Protein AF-E3DAJ3-F1 (afdb_monomer)

pLDDT: mean 73.19, std 18.02, range [30.84, 91.88]

Radius of gyration: 16.29 Å; Cα contacts (8 Å, |Δi|>4): 102; chains: 1; bounding box: 42×28×45 Å

Solvent-accessible surface area (backbone atoms only — not comparable to full-atom values): 7167 Å² total; per-residue (Å²): 141,79,88,76,78,82,74,83,73,77,72,42,69,64,59,56,53,51,51,58,49,47,60,75,74,33,105,56,81,80,48,79,62,54,54,48,51,53,38,40,74,67,55,48,67,86,50,51,54,69,56,55,47,54,50,41,46,57,73,58,29,46,78,49,80,54,70,93,82,61,59,49,39,37,31,42,31,91,100,50,82,70,46,75,44,58,62,64,80,79,39,58,54,69,59,39,49,56,54,35,52,53,59,54,49,54,60,46,56,55,54,58,60,76,70,68,131

Nearest PDB structures (foldseek):
  5c6r-assembly1_A  TM=4.856E-01  e=8.185E+00  Mus musculus
  7qnt-assembly1_AAA  TM=3.099E-01  e=4.221E+00  Staphylococcus epidermidis

Foldseek 3Di:
DDDPDPDPPVLDPCPVVVQVVCVVVDVDDRDPVNVLLVCLLVLPQADAPVSLVVLLVSLAWDWDDDDPDDQWIWTDHPPDDIQIWGNDPPTGSVSSVVSNVSVVVVVVVVVVVVVPD

Secondary structure (DSSP, 8-state):
----------SSHHHHHHHHHHHHH---PPPHHHHHHHHHHTT-S---HHHHHHHHHHTT-EEEPPSTT-SEEEEE-TTS--EEEE-SSSPPHHHHHHHHHHHHHHHHHHHHHTT--

Sequence (117 aa):
MQQTEYIDTICNTTYNFINTKNTLLTGGEMSQWDKLLKRILSLSKDMRFEELKKVLEAYGYEMCNPRSGSSHYTFRKNHANPITIPKHEPIKKIYVEMVKSVVEAEDEEIKEENQIW

Mean predicted aligned error: 11.12 Å

Structure (mmCIF, N/CA/C/O backbone):
data_AF-E3DAJ3-F1
#
_entry.id   AF-E3DAJ3-F1
#
loop_
_atom_site.group_PDB
_atom_site.id
_atom_site.type_symbol
_atom_site.label_atom_id
_atom_site.label_alt_id
_atom_site.label_comp_id
_atom_site.label_asym_id
_atom_site.label_entity_id
_atom_site.label_seq_id
_atom_site.pdbx_PDB_ins_code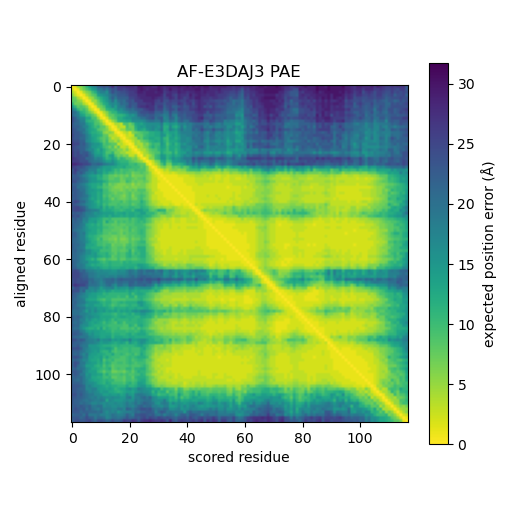
_atom_site.Cartn_x
_atom_site.Cartn_y
_atom_site.Cartn_z
_atom_site.occupancy
_atom_site.B_iso_or_equiv
_atom_site.auth_seq_id
_atom_site.auth_comp_id
_atom_site.auth_asym_id
_atom_site.auth_atom_id
_atom_site.pdbx_PDB_model_num
ATOM 1 N N . MET A 1 1 ? -25.700 14.408 -28.105 1.00 45.09 1 MET A N 1
ATOM 2 C CA . MET A 1 1 ? -25.218 13.013 -28.084 1.00 45.09 1 MET A CA 1
ATOM 3 C C . MET A 1 1 ? -23.749 13.012 -28.456 1.00 45.09 1 MET A C 1
ATOM 5 O O . MET A 1 1 ? -23.429 13.047 -29.634 1.00 45.09 1 MET A O 1
ATOM 9 N N . GLN A 1 2 ? -22.878 13.042 -27.453 1.00 30.84 2 GLN A N 1
ATOM 10 C CA . GLN A 1 2 ? -21.529 12.502 -27.565 1.00 30.84 2 GLN A CA 1
ATOM 11 C C . GLN A 1 2 ? -21.318 11.659 -26.312 1.00 30.84 2 GLN A C 1
ATOM 13 O O . GLN A 1 2 ? -21.610 12.087 -25.199 1.00 30.84 2 GLN A O 1
ATOM 18 N N . GLN A 1 3 ? -20.986 10.408 -26.573 1.00 37.50 3 GLN A N 1
ATOM 19 C CA . GLN A 1 3 ? -20.869 9.291 -25.661 1.00 37.50 3 GLN A CA 1
ATOM 20 C C . GLN A 1 3 ? -19.475 9.397 -25.037 1.00 37.50 3 GLN A C 1
ATOM 22 O O . GLN A 1 3 ? -18.497 9.031 -25.675 1.00 37.50 3 GLN A O 1
ATOM 27 N N . THR A 1 4 ? -19.352 9.994 -23.852 1.00 37.34 4 THR A N 1
ATOM 28 C CA . THR A 1 4 ? -18.121 9.868 -23.061 1.00 37.34 4 THR A CA 1
ATOM 29 C C . THR A 1 4 ? -18.273 8.628 -22.207 1.00 37.34 4 THR A C 1
ATOM 31 O O . THR A 1 4 ? -19.084 8.590 -21.284 1.00 37.34 4 THR A O 1
ATOM 34 N N . GLU A 1 5 ? -17.563 7.591 -22.627 1.00 41.16 5 GLU A N 1
ATOM 35 C CA . GLU A 1 5 ? -17.524 6.270 -22.027 1.00 41.16 5 GLU A CA 1
ATOM 36 C C . GLU A 1 5 ? -17.244 6.380 -20.524 1.00 41.16 5 GLU A C 1
ATOM 38 O O . GLU A 1 5 ? -16.214 6.897 -20.091 1.00 41.16 5 GLU A O 1
ATOM 43 N N . TYR A 1 6 ? -18.231 5.940 -19.745 1.00 41.81 6 TYR A N 1
ATOM 44 C CA . TYR A 1 6 ? -18.156 5.727 -18.309 1.00 41.81 6 TYR A CA 1
ATOM 45 C C . TYR A 1 6 ? -17.088 4.659 -18.074 1.00 41.81 6 TYR A C 1
ATOM 47 O O . TYR A 1 6 ? -17.345 3.468 -18.231 1.00 41.81 6 TYR A O 1
ATOM 55 N N . ILE A 1 7 ? -15.860 5.096 -17.811 1.00 40.22 7 ILE A N 1
ATOM 56 C CA . ILE A 1 7 ? -14.793 4.200 -17.384 1.00 40.22 7 ILE A CA 1
ATOM 57 C C . ILE A 1 7 ? -15.206 3.600 -16.038 1.00 40.22 7 ILE A C 1
ATOM 59 O O . ILE A 1 7 ? -15.519 4.322 -15.095 1.00 40.22 7 ILE A O 1
ATOM 63 N N . ASP A 1 8 ? -15.264 2.271 -15.999 1.00 42.69 8 ASP A N 1
ATOM 64 C CA . ASP A 1 8 ? -15.661 1.435 -14.870 1.00 42.69 8 ASP A CA 1
ATOM 65 C C . ASP A 1 8 ? -14.785 1.663 -13.624 1.00 42.69 8 ASP A C 1
ATOM 67 O O . ASP A 1 8 ? -13.967 0.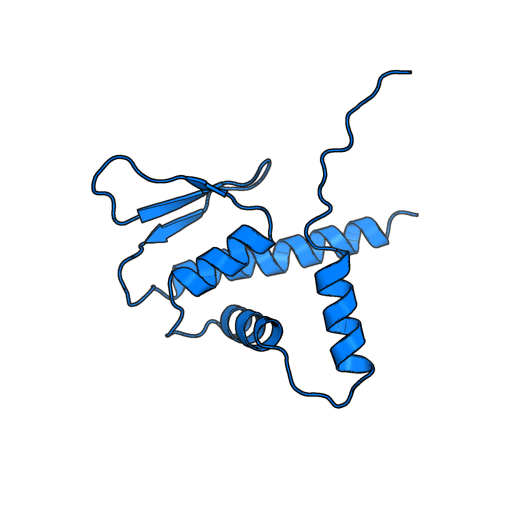823 -13.246 1.00 42.69 8 ASP A O 1
ATOM 71 N N . THR A 1 9 ? -15.009 2.751 -12.889 1.00 43.62 9 THR A N 1
ATOM 72 C CA . THR A 1 9 ? -14.505 2.917 -11.515 1.00 43.62 9 THR A CA 1
ATOM 73 C C . THR A 1 9 ? -15.403 2.169 -10.516 1.00 43.62 9 THR A C 1
ATOM 75 O O . THR A 1 9 ? -15.647 2.617 -9.400 1.00 43.62 9 THR A O 1
ATOM 78 N N . ILE A 1 10 ? -15.925 1.001 -10.913 1.00 46.03 10 ILE A N 1
ATOM 79 C CA . ILE A 1 10 ? -16.774 0.127 -10.080 1.00 46.03 10 ILE A CA 1
ATOM 80 C C . ILE A 1 10 ? -15.951 -0.545 -8.961 1.00 46.03 10 ILE A C 1
ATOM 82 O O . ILE A 1 10 ? -16.496 -1.111 -8.011 1.00 46.03 10 ILE A O 1
ATOM 86 N N . CYS A 1 11 ? -14.627 -0.424 -8.992 1.00 46.97 11 CYS A N 1
ATOM 87 C CA . CYS A 1 11 ? -13.763 -0.902 -7.925 1.00 46.97 11 CYS A CA 1
ATOM 88 C C . CYS A 1 11 ? -13.769 0.076 -6.726 1.00 46.97 11 CYS A C 1
ATOM 90 O O . CYS A 1 11 ? -12.873 0.901 -6.592 1.00 46.97 11 CYS A O 1
ATOM 92 N N . ASN A 1 12 ? -14.756 -0.106 -5.832 1.00 45.88 12 ASN A N 1
ATOM 93 C CA . ASN A 1 12 ? -14.689 0.087 -4.366 1.00 45.88 12 ASN A CA 1
ATOM 94 C C . ASN A 1 12 ? -15.333 1.284 -3.627 1.00 45.88 12 ASN A C 1
ATOM 96 O O . ASN A 1 12 ? -15.118 1.390 -2.418 1.00 45.88 12 ASN A O 1
ATOM 100 N N . THR A 1 13 ? -16.269 2.055 -4.187 1.00 45.97 13 THR A N 1
ATOM 101 C CA . THR A 1 13 ? -17.197 2.823 -3.310 1.00 45.97 13 THR A CA 1
ATOM 102 C C . THR A 1 13 ? -18.154 1.897 -2.553 1.00 45.97 13 THR A C 1
ATOM 104 O O . THR A 1 13 ? -18.417 2.093 -1.366 1.00 45.97 13 THR A O 1
ATOM 107 N N . THR A 1 14 ? -18.609 0.808 -3.179 1.00 45.94 14 THR A N 1
ATOM 108 C CA . THR A 1 14 ? -19.490 -0.168 -2.519 1.00 45.94 14 THR A CA 1
ATOM 109 C C . THR A 1 14 ? -18.755 -0.985 -1.454 1.00 45.94 14 THR A C 1
ATOM 111 O O . THR A 1 14 ? -19.324 -1.228 -0.400 1.00 45.94 14 THR A O 1
ATOM 114 N N . TYR A 1 15 ? -17.492 -1.375 -1.658 1.00 49.38 15 TYR A N 1
ATOM 115 C CA . TYR A 1 15 ? -16.755 -2.231 -0.711 1.00 49.38 15 TYR A CA 1
ATOM 116 C C . TYR A 1 15 ? -16.351 -1.500 0.575 1.00 49.38 15 TYR A C 1
ATOM 118 O O . TYR A 1 15 ? -16.509 -2.051 1.666 1.00 49.38 15 TYR A O 1
ATOM 126 N N . ASN A 1 16 ? -15.913 -0.240 0.471 1.00 50.62 16 ASN A N 1
ATOM 127 C CA . ASN A 1 16 ? -15.618 0.585 1.643 1.00 50.62 16 ASN A CA 1
ATOM 128 C C . ASN A 1 16 ? -16.901 0.935 2.419 1.00 50.62 16 ASN A C 1
ATOM 130 O O . ASN A 1 16 ? -16.916 0.794 3.642 1.00 50.62 16 ASN A O 1
ATOM 134 N N . PHE A 1 17 ? -18.002 1.268 1.727 1.00 52.19 17 PHE A N 1
ATOM 135 C CA . PHE A 1 17 ? -19.314 1.539 2.339 1.00 52.19 17 PHE A CA 1
ATOM 136 C C . PHE A 1 17 ? -19.956 0.299 2.990 1.00 52.19 17 PHE A C 1
ATOM 138 O O . PHE A 1 17 ? -20.519 0.380 4.084 1.00 52.19 17 PHE A O 1
ATOM 145 N N . ILE A 1 18 ? -19.855 -0.873 2.349 1.00 52.25 18 ILE A N 1
ATOM 146 C CA . ILE A 1 18 ? -20.350 -2.149 2.888 1.00 52.25 18 ILE A CA 1
ATOM 147 C C . ILE A 1 18 ? -19.567 -2.533 4.153 1.00 52.25 18 ILE A C 1
ATOM 149 O O . ILE A 1 18 ? -20.182 -2.930 5.142 1.00 52.25 18 ILE A O 1
ATOM 153 N N . ASN A 1 19 ? -18.240 -2.359 4.181 1.00 53.03 19 ASN A N 1
ATOM 154 C CA . ASN A 1 19 ? -17.431 -2.688 5.362 1.00 53.03 19 ASN A CA 1
ATOM 155 C C . ASN A 1 19 ? -17.686 -1.751 6.554 1.00 53.03 19 ASN A C 1
ATOM 157 O O . ASN A 1 19 ? -17.789 -2.234 7.686 1.00 53.03 19 ASN A O 1
ATOM 161 N N . THR A 1 20 ? -17.875 -0.443 6.326 1.00 51.78 20 THR A N 1
ATOM 162 C CA . THR A 1 20 ? -18.253 0.496 7.405 1.00 51.78 20 THR A CA 1
ATOM 163 C C . THR A 1 20 ? -19.638 0.187 7.969 1.00 51.78 20 THR A C 1
ATOM 165 O O . THR A 1 20 ? -19.838 0.234 9.182 1.00 51.78 20 THR A O 1
ATOM 168 N N . LYS A 1 21 ? -20.610 -0.181 7.122 1.00 52.84 21 LYS A N 1
ATOM 169 C CA . LYS A 1 21 ? -21.932 -0.601 7.611 1.00 52.84 21 LYS A CA 1
ATOM 170 C C . LYS A 1 21 ? -21.893 -1.951 8.330 1.00 52.84 21 LYS A C 1
ATOM 172 O O . LYS A 1 21 ? -22.567 -2.091 9.346 1.00 52.84 21 LYS A O 1
ATOM 177 N N . ASN A 1 22 ? -21.074 -2.908 7.890 1.00 54.22 22 ASN A N 1
ATOM 178 C CA . ASN A 1 22 ? -20.927 -4.206 8.561 1.00 54.22 22 ASN A CA 1
ATOM 179 C C . ASN A 1 22 ? -20.362 -4.082 9.986 1.00 54.22 22 ASN A C 1
ATOM 181 O O . ASN A 1 22 ? -20.859 -4.754 10.890 1.00 54.22 22 ASN A O 1
ATOM 185 N N . THR A 1 23 ? -19.382 -3.199 10.212 1.00 54.94 23 THR A N 1
ATOM 186 C CA . THR A 1 23 ? -18.795 -2.959 11.548 1.00 54.94 23 THR A CA 1
ATOM 187 C C . THR A 1 23 ? -19.746 -2.250 12.514 1.00 54.94 23 THR A C 1
ATOM 189 O O . THR A 1 23 ? -19.664 -2.476 13.718 1.00 54.94 23 THR A O 1
ATOM 192 N N . LEU A 1 24 ? -20.661 -1.412 12.014 1.00 59.91 24 LEU A N 1
ATOM 193 C CA . LEU A 1 24 ? -21.667 -0.729 12.838 1.00 59.91 24 LEU A CA 1
ATOM 194 C C . LEU A 1 24 ? -22.914 -1.591 13.110 1.00 59.91 24 LEU A C 1
ATOM 196 O O . LEU A 1 24 ? -23.555 -1.424 14.145 1.00 59.91 24 LEU A O 1
ATOM 200 N N . LEU A 1 25 ? -23.274 -2.492 12.188 1.00 57.53 25 LEU A N 1
ATOM 201 C CA . LEU A 1 25 ? -24.494 -3.312 12.265 1.00 57.53 25 LEU A CA 1
ATOM 202 C C . LEU A 1 25 ? -24.283 -4.670 12.936 1.00 57.53 25 LEU A C 1
ATOM 204 O O . LEU A 1 25 ? -25.232 -5.251 13.460 1.00 57.53 25 LEU A O 1
ATOM 208 N N . THR A 1 26 ? -23.057 -5.186 12.937 1.00 47.88 26 THR A N 1
ATOM 209 C CA . THR A 1 26 ? -22.723 -6.440 13.605 1.00 47.88 26 THR A CA 1
ATOM 210 C C . THR A 1 26 ? -21.674 -6.141 14.662 1.00 47.88 26 THR A C 1
ATOM 212 O O . THR A 1 26 ? -20.625 -5.587 14.353 1.00 47.88 26 THR A O 1
ATOM 215 N N . GLY A 1 27 ? -21.916 -6.522 15.918 1.00 60.00 27 GLY A N 1
ATOM 216 C CA . GLY A 1 27 ? -20.855 -6.636 16.930 1.00 60.00 27 GLY A CA 1
ATOM 217 C C . GLY A 1 27 ? -19.893 -7.785 16.588 1.00 60.00 27 GLY A C 1
ATOM 218 O O . GLY A 1 27 ? -19.652 -8.654 17.419 1.00 60.00 27 GLY A O 1
ATOM 219 N N . GLY A 1 28 ? -19.455 -7.845 15.328 1.00 57.38 28 GLY A N 1
ATOM 220 C CA . GLY A 1 28 ? -18.870 -8.978 14.634 1.00 57.38 28 GLY A CA 1
ATOM 221 C C . GLY A 1 28 ? -17.420 -8.723 14.244 1.00 57.38 28 GLY A C 1
ATOM 222 O O . GLY A 1 28 ? -16.960 -7.591 14.106 1.00 57.38 28 GLY A O 1
ATOM 223 N N . GLU A 1 29 ? -16.683 -9.819 14.136 1.00 64.69 29 GLU A N 1
ATOM 224 C CA . GLU A 1 29 ? -15.233 -9.855 14.002 1.00 64.69 29 GLU A CA 1
ATOM 225 C C . GLU A 1 29 ? -14.710 -9.027 12.818 1.00 64.69 29 GLU A C 1
ATOM 227 O O . GLU A 1 29 ? -15.193 -9.141 11.694 1.00 64.69 29 GLU A O 1
ATOM 232 N N . MET A 1 30 ? -13.653 -8.239 13.061 1.00 69.31 30 MET A N 1
ATOM 233 C CA . MET A 1 30 ? -12.966 -7.487 12.006 1.00 69.31 30 MET A CA 1
ATOM 234 C C . MET A 1 30 ? -12.532 -8.421 10.871 1.00 69.31 30 MET A C 1
ATOM 236 O O . MET A 1 30 ? -11.814 -9.411 11.108 1.00 69.31 30 MET A O 1
ATOM 240 N N . SER A 1 31 ? -12.890 -8.056 9.639 1.00 78.56 31 SER A N 1
ATOM 241 C CA . SER A 1 31 ? -12.479 -8.801 8.456 1.00 78.56 31 SER A CA 1
ATOM 242 C C . SER A 1 31 ? -10.954 -8.764 8.294 1.00 78.56 31 SER A C 1
ATOM 244 O O . SER A 1 31 ? -10.242 -7.933 8.869 1.00 78.56 31 SER A O 1
ATOM 246 N N . GLN A 1 32 ? -10.413 -9.687 7.496 1.00 79.69 32 GLN A N 1
ATOM 247 C CA . GLN A 1 32 ? -8.986 -9.667 7.153 1.00 79.69 32 GLN A CA 1
ATOM 248 C C . GLN A 1 32 ? -8.587 -8.364 6.441 1.00 79.69 32 GLN A C 1
ATOM 250 O O . GLN A 1 32 ? -7.448 -7.921 6.574 1.00 79.69 32 GLN A O 1
ATOM 255 N N . TRP A 1 33 ? -9.526 -7.739 5.724 1.00 83.75 33 TR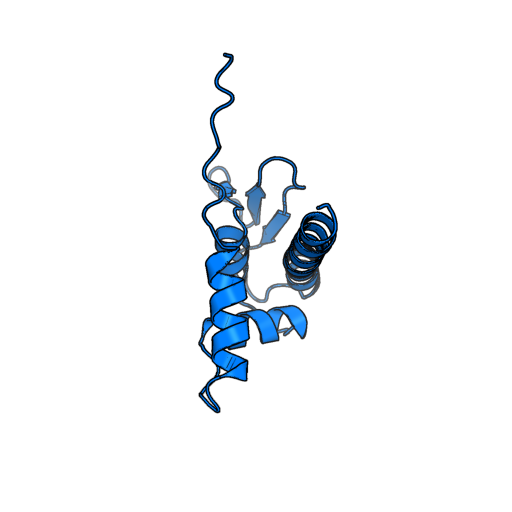P A N 1
ATOM 256 C CA . TRP A 1 33 ? -9.324 -6.454 5.066 1.00 83.75 33 TRP A CA 1
ATOM 257 C C . TRP A 1 33 ? -9.252 -5.300 6.066 1.00 83.7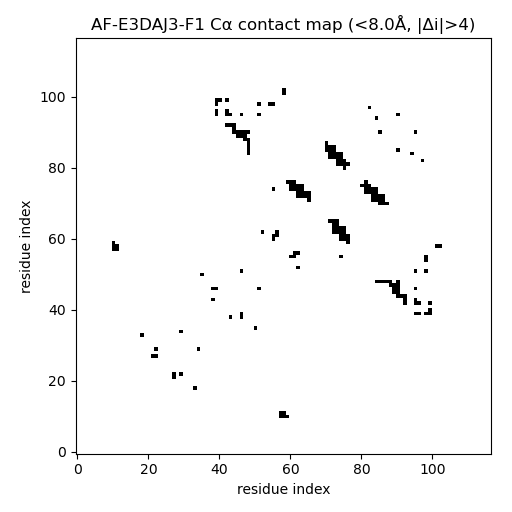5 33 TRP A C 1
ATOM 259 O O . TRP A 1 33 ? -8.307 -4.518 6.027 1.00 83.75 33 TRP A O 1
ATOM 269 N N . ASP A 1 34 ? -10.166 -5.254 7.035 1.00 79.06 34 ASP A N 1
ATOM 270 C CA . ASP A 1 34 ? -10.166 -4.212 8.072 1.00 79.06 34 ASP A CA 1
ATOM 271 C C . ASP A 1 34 ? -8.898 -4.286 8.928 1.00 79.06 34 ASP A C 1
ATOM 273 O O . ASP A 1 34 ? -8.286 -3.271 9.262 1.00 79.06 34 ASP A O 1
ATOM 277 N N . LYS A 1 35 ? -8.447 -5.509 9.239 1.00 83.75 35 LYS A N 1
ATOM 278 C CA . LYS A 1 35 ? -7.167 -5.754 9.922 1.00 83.75 35 LYS A CA 1
ATOM 279 C C . LYS A 1 35 ? -5.980 -5.228 9.112 1.00 83.75 35 LYS A C 1
ATOM 281 O O . LYS A 1 35 ? -5.050 -4.674 9.698 1.00 83.75 35 LYS A O 1
ATOM 286 N N . LEU A 1 36 ? -6.009 -5.392 7.790 1.00 88.44 36 LEU A N 1
ATOM 287 C CA . LEU A 1 36 ? -4.971 -4.904 6.885 1.00 88.44 36 LEU A CA 1
ATOM 288 C C . LEU A 1 36 ? -4.960 -3.369 6.816 1.00 88.44 36 LEU A C 1
ATOM 290 O O . LEU A 1 36 ? -3.915 -2.762 7.053 1.00 88.44 36 LEU A O 1
ATOM 294 N N . LEU A 1 37 ? -6.115 -2.738 6.590 1.00 85.44 37 LEU A N 1
ATOM 295 C CA . LEU A 1 37 ? -6.235 -1.277 6.570 1.00 85.44 37 LEU A CA 1
ATOM 296 C C . LEU A 1 37 ? -5.807 -0.665 7.906 1.00 85.44 37 LEU A C 1
ATOM 298 O O . LEU A 1 37 ? -5.000 0.260 7.935 1.00 85.44 37 LEU A O 1
ATOM 302 N N . LYS A 1 38 ? -6.236 -1.244 9.033 1.00 84.94 38 LYS A N 1
ATOM 303 C CA . LYS A 1 38 ? -5.824 -0.793 10.369 1.00 84.94 38 LYS A CA 1
ATOM 304 C C . LYS A 1 38 ? -4.309 -0.860 10.570 1.00 84.94 38 LYS A C 1
ATOM 306 O O . LYS A 1 38 ? -3.746 0.005 11.242 1.00 84.94 38 LYS A O 1
ATOM 311 N N . ARG A 1 39 ? -3.618 -1.845 9.987 1.00 87.88 39 ARG A N 1
ATOM 312 C CA . ARG A 1 39 ? -2.147 -1.946 10.046 1.00 87.88 39 ARG A CA 1
ATOM 313 C C . ARG A 1 39 ? -1.453 -0.877 9.206 1.00 87.88 39 ARG A C 1
ATOM 315 O O . ARG A 1 39 ? -0.443 -0.340 9.653 1.00 87.88 39 ARG A O 1
ATOM 322 N N . ILE A 1 40 ? -2.011 -0.526 8.050 1.00 88.44 40 ILE A N 1
ATOM 323 C CA . ILE A 1 40 ? -1.500 0.562 7.201 1.00 88.44 40 ILE A CA 1
ATOM 324 C C . ILE A 1 40 ? -1.731 1.916 7.875 1.00 88.44 40 ILE A C 1
ATOM 326 O O . ILE A 1 40 ? -0.790 2.689 8.030 1.00 88.44 40 ILE A O 1
ATOM 330 N N . LEU A 1 41 ? -2.941 2.168 8.383 1.00 84.19 41 LEU A N 1
ATOM 331 C CA . LEU A 1 41 ? -3.286 3.408 9.088 1.00 84.19 41 LEU A CA 1
ATOM 332 C C . LEU A 1 41 ? -2.459 3.610 10.368 1.00 84.19 41 LEU A C 1
ATOM 334 O O . LEU A 1 41 ? -2.074 4.741 10.681 1.00 84.19 41 LEU A O 1
ATOM 338 N N . SER A 1 42 ? -2.144 2.518 11.077 1.00 86.50 42 SER A N 1
ATOM 339 C CA . SER A 1 42 ? -1.267 2.523 12.259 1.00 86.50 42 SER A CA 1
ATOM 340 C C . SER A 1 42 ? 0.232 2.492 11.933 1.00 86.50 42 SER A C 1
ATOM 342 O O . SER A 1 42 ? 1.050 2.492 12.853 1.00 86.50 42 SER A O 1
ATOM 344 N N . LEU A 1 43 ? 0.608 2.505 10.648 1.00 86.06 43 LEU A N 1
ATOM 345 C CA . LEU A 1 43 ? 1.994 2.499 10.170 1.00 86.06 43 LEU A CA 1
ATOM 346 C C . LEU A 1 43 ? 2.831 1.351 10.756 1.00 86.06 43 LEU A C 1
ATOM 348 O O . LEU A 1 43 ? 3.950 1.554 11.242 1.00 86.06 43 LEU A O 1
ATOM 352 N N . SER A 1 44 ? 2.269 0.140 10.725 1.00 84.88 44 SER A N 1
ATOM 353 C CA . SER A 1 44 ? 2.937 -1.071 11.203 1.00 84.88 44 SER A CA 1
ATOM 354 C C . SER A 1 44 ? 4.304 -1.260 10.529 1.00 84.88 44 SER A C 1
ATOM 356 O O . SER A 1 44 ? 4.453 -1.061 9.323 1.00 84.88 44 SER A O 1
ATOM 358 N N . LYS A 1 45 ? 5.317 -1.642 11.318 1.00 79.44 45 LYS A N 1
ATOM 359 C CA . LYS A 1 45 ? 6.697 -1.845 10.839 1.00 79.44 45 LYS A CA 1
ATOM 360 C C . LYS A 1 45 ? 6.879 -3.157 10.070 1.00 79.44 45 LYS A C 1
ATOM 362 O O . LYS A 1 45 ? 7.814 -3.259 9.285 1.00 79.44 45 LYS A O 1
ATOM 367 N N . ASP A 1 46 ? 5.967 -4.108 10.254 1.00 84.88 46 ASP A N 1
ATOM 368 C CA . ASP A 1 46 ? 6.050 -5.465 9.705 1.00 84.88 46 ASP A CA 1
ATOM 369 C C . ASP A 1 46 ? 5.077 -5.644 8.533 1.00 84.88 46 ASP A C 1
ATOM 371 O O . ASP A 1 46 ? 4.308 -6.603 8.471 1.00 84.88 46 ASP A O 1
ATOM 375 N N . MET A 1 47 ? 5.042 -4.664 7.629 1.00 89.88 47 MET A N 1
ATOM 376 C CA . MET A 1 47 ? 4.221 -4.732 6.420 1.00 89.88 47 MET A CA 1
ATOM 377 C C . MET A 1 47 ? 4.956 -5.485 5.317 1.00 89.88 47 MET A C 1
ATOM 379 O O . MET A 1 47 ? 6.113 -5.184 5.012 1.00 89.88 47 MET A O 1
ATOM 383 N N . ARG A 1 48 ? 4.263 -6.438 4.691 1.00 91.62 48 ARG A N 1
ATOM 384 C CA . ARG A 1 48 ? 4.804 -7.202 3.561 1.00 91.62 48 ARG A CA 1
ATOM 385 C C . ARG A 1 48 ? 4.525 -6.508 2.235 1.00 91.62 48 ARG A C 1
ATOM 387 O O . ARG A 1 48 ? 3.550 -5.765 2.101 1.00 91.62 48 ARG A O 1
ATOM 394 N N . PHE A 1 49 ? 5.355 -6.782 1.231 1.00 90.31 49 PHE A N 1
ATOM 395 C CA . PHE A 1 49 ? 5.161 -6.231 -0.112 1.00 90.31 49 PHE A CA 1
ATOM 396 C C . PHE A 1 49 ? 3.786 -6.611 -0.679 1.00 90.31 49 PHE A C 1
ATOM 398 O O . PHE A 1 49 ? 3.078 -5.759 -1.209 1.00 90.31 49 PHE A O 1
ATOM 405 N N . GLU A 1 50 ? 3.376 -7.870 -0.514 1.00 90.38 50 GLU A N 1
ATOM 406 C CA . GLU A 1 50 ? 2.095 -8.384 -1.004 1.00 90.38 50 GLU A CA 1
ATOM 407 C C . GLU A 1 50 ? 0.895 -7.682 -0.356 1.00 90.38 50 GLU A C 1
ATOM 409 O O . GLU A 1 50 ? -0.134 -7.497 -1.002 1.00 90.38 50 GLU A O 1
ATOM 414 N N . GLU A 1 51 ? 1.026 -7.260 0.903 1.00 90.94 51 GLU A N 1
ATOM 415 C CA . GLU A 1 51 ? -0.019 -6.538 1.629 1.00 90.94 51 GLU A CA 1
ATOM 416 C C . GLU A 1 51 ? -0.208 -5.122 1.077 1.00 90.94 51 GLU A C 1
ATOM 418 O O . GLU A 1 51 ? -1.335 -4.713 0.801 1.00 90.94 51 GLU A O 1
ATOM 423 N N . LEU A 1 52 ? 0.895 -4.401 0.851 1.00 91.31 52 LEU A N 1
ATOM 424 C CA . LEU A 1 52 ? 0.868 -3.071 0.235 1.00 91.31 52 LEU A CA 1
ATOM 425 C C . LEU A 1 52 ? 0.380 -3.132 -1.212 1.00 91.31 52 LEU A C 1
ATOM 427 O O . LEU A 1 52 ? -0.447 -2.320 -1.618 1.00 91.31 52 LEU A O 1
ATOM 431 N N . LYS A 1 53 ? 0.846 -4.133 -1.965 1.00 91.00 53 LYS A N 1
ATOM 432 C CA . LYS A 1 53 ? 0.388 -4.418 -3.325 1.00 91.00 53 LYS A CA 1
ATOM 433 C C . LYS A 1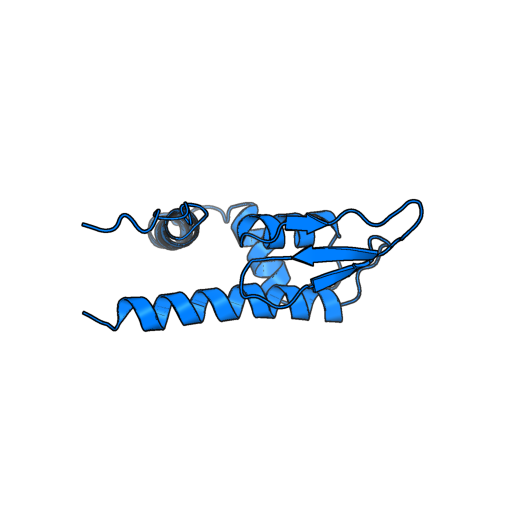 53 ? -1.128 -4.605 -3.361 1.00 91.00 53 LYS A C 1
ATOM 435 O O . LYS A 1 53 ? -1.788 -3.955 -4.159 1.00 91.00 53 LYS A O 1
ATOM 440 N N . LYS A 1 54 ? -1.673 -5.453 -2.481 1.00 90.31 54 LYS A N 1
ATOM 441 C CA . LYS A 1 54 ? -3.112 -5.743 -2.432 1.00 90.31 54 LYS A CA 1
ATOM 442 C C . LYS A 1 54 ? -3.939 -4.482 -2.186 1.00 90.31 54 LYS A C 1
ATOM 444 O O . LYS A 1 54 ? -5.003 -4.333 -2.776 1.00 90.31 54 LYS A O 1
ATOM 449 N N . VAL A 1 55 ? -3.462 -3.585 -1.320 1.00 89.50 55 VAL A N 1
ATOM 450 C CA . VAL A 1 55 ? -4.129 -2.299 -1.087 1.00 89.50 55 VAL A CA 1
ATOM 451 C C . VAL A 1 55 ? -4.042 -1.416 -2.319 1.00 89.50 55 VAL A C 1
ATOM 453 O O . VAL A 1 55 ? -5.076 -1.007 -2.821 1.00 89.50 55 VAL A O 1
ATOM 456 N N . LEU A 1 56 ? -2.858 -1.198 -2.880 1.00 89.38 56 LEU A N 1
ATOM 457 C CA . LEU A 1 56 ? -2.714 -0.380 -4.085 1.00 89.38 56 LEU A CA 1
ATOM 458 C C . LEU A 1 56 ? -3.581 -0.883 -5.254 1.00 89.38 56 LEU A C 1
ATOM 460 O O . LEU A 1 56 ? -4.283 -0.085 -5.868 1.00 89.38 56 LEU A O 1
ATOM 464 N N . GLU A 1 57 ? -3.608 -2.194 -5.508 1.00 88.25 57 GLU A N 1
ATOM 465 C CA . GLU A 1 57 ? -4.472 -2.805 -6.531 1.00 88.25 57 GLU A CA 1
ATOM 466 C C . GLU A 1 57 ? -5.964 -2.586 -6.236 1.00 88.25 57 GLU A C 1
ATOM 468 O O . GLU A 1 57 ? -6.731 -2.279 -7.146 1.00 88.25 57 GLU A O 1
ATOM 473 N N . ALA A 1 58 ? -6.380 -2.666 -4.967 1.00 84.19 58 ALA A N 1
ATOM 474 C CA . ALA A 1 58 ? -7.763 -2.393 -4.570 1.00 84.19 58 ALA A CA 1
ATOM 475 C C . ALA A 1 58 ? -8.175 -0.920 -4.744 1.00 84.19 58 ALA A C 1
ATOM 477 O O . ALA A 1 58 ? -9.362 -0.654 -4.913 1.00 84.19 58 ALA A O 1
ATOM 478 N N . TYR A 1 59 ? -7.216 0.011 -4.712 1.00 83.38 59 TYR A N 1
ATOM 479 C CA . TYR A 1 59 ? -7.414 1.443 -4.975 1.00 83.38 59 TYR A CA 1
ATOM 480 C C . TYR A 1 59 ? -7.190 1.821 -6.455 1.00 83.38 59 TYR A C 1
ATOM 482 O O . TYR A 1 59 ? -7.179 3.003 -6.803 1.00 83.38 59 TYR A O 1
ATOM 490 N N . GLY A 1 60 ? -7.023 0.833 -7.343 1.00 85.31 60 GLY A N 1
ATOM 491 C CA . GLY A 1 60 ? -6.937 1.043 -8.791 1.00 85.31 60 GLY A CA 1
ATOM 492 C C . GLY A 1 60 ? -5.533 1.334 -9.322 1.00 85.31 60 GLY A C 1
ATOM 493 O O . GLY A 1 60 ? -5.393 1.831 -10.437 1.00 85.31 60 GLY A O 1
ATOM 494 N N . TYR A 1 61 ? -4.483 1.045 -8.549 1.00 88.88 61 TYR A N 1
ATOM 495 C CA . TYR A 1 61 ? -3.118 1.076 -9.064 1.00 88.88 61 TYR A CA 1
ATOM 496 C C . TYR A 1 61 ? -2.748 -0.238 -9.747 1.00 88.88 61 TYR A C 1
ATOM 498 O O . TYR A 1 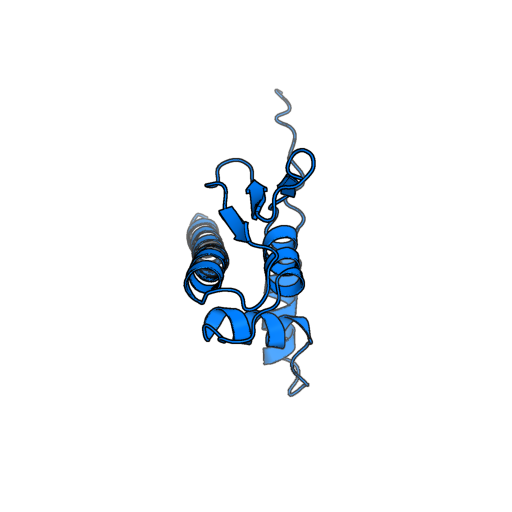61 ? -2.883 -1.322 -9.184 1.00 88.88 61 TYR A O 1
ATOM 506 N N . GLU A 1 62 ? -2.139 -0.130 -10.918 1.00 88.75 62 GLU A N 1
ATOM 507 C CA . GLU A 1 62 ? -1.600 -1.256 -11.663 1.00 88.75 62 GLU A CA 1
ATOM 508 C C . GLU A 1 62 ? -0.094 -1.396 -11.437 1.00 88.75 62 GLU A C 1
ATOM 510 O O . GLU A 1 62 ? 0.683 -0.439 -11.544 1.00 88.75 62 GLU A O 1
ATOM 515 N N . MET A 1 63 ? 0.340 -2.619 -11.137 1.00 88.19 63 MET A N 1
ATOM 516 C CA . MET A 1 63 ? 1.751 -2.940 -10.956 1.00 88.19 63 MET A CA 1
ATOM 517 C C . MET A 1 63 ? 2.461 -3.037 -12.313 1.00 88.19 63 MET A C 1
ATOM 519 O O . MET A 1 63 ? 2.296 -4.001 -13.060 1.00 88.19 63 MET A O 1
ATOM 523 N N . CYS A 1 64 ? 3.333 -2.078 -12.606 1.00 83.94 64 CYS A N 1
ATOM 524 C CA . CYS A 1 64 ? 4.225 -2.125 -13.756 1.00 83.94 64 CYS A CA 1
ATOM 525 C C . CYS A 1 64 ? 5.459 -2.965 -13.418 1.00 83.94 64 CYS A C 1
ATOM 527 O O . CYS A 1 64 ? 6.283 -2.585 -12.579 1.00 83.94 64 CYS A O 1
ATOM 529 N N . ASN A 1 65 ? 5.595 -4.114 -14.083 1.00 71.00 65 ASN A N 1
ATOM 530 C CA . ASN A 1 65 ? 6.730 -4.998 -13.861 1.00 71.00 65 ASN A CA 1
ATOM 531 C C . ASN A 1 65 ? 8.017 -4.340 -14.385 1.00 71.00 65 ASN A C 1
ATOM 533 O O . ASN A 1 65 ? 8.052 -3.878 -15.532 1.00 71.00 65 ASN A O 1
ATOM 537 N N . PRO A 1 66 ? 9.090 -4.293 -13.591 1.00 66.56 66 PRO A N 1
ATOM 538 C CA . PRO A 1 66 ? 10.337 -3.761 -14.092 1.00 66.56 66 PRO A CA 1
ATOM 539 C C . PRO A 1 66 ? 10.996 -4.728 -15.086 1.00 66.56 66 PRO A C 1
ATOM 541 O O . PRO A 1 66 ? 10.838 -5.949 -15.014 1.00 66.56 66 PRO A O 1
ATOM 544 N N . ARG A 1 67 ? 11.779 -4.174 -16.019 1.00 63.81 67 ARG A N 1
ATOM 545 C CA . ARG A 1 67 ? 12.627 -4.969 -16.920 1.00 63.81 67 ARG A CA 1
ATOM 546 C C . ARG A 1 67 ? 13.609 -5.817 -16.093 1.00 63.81 67 ARG A C 1
ATOM 548 O O . ARG A 1 67 ? 14.080 -5.370 -15.050 1.00 63.81 67 ARG A O 1
ATOM 555 N N . SER A 1 68 ? 13.861 -7.040 -16.569 1.00 55.38 68 SER A N 1
ATOM 556 C CA . SER A 1 68 ? 14.683 -8.109 -15.971 1.00 55.38 68 SER A CA 1
ATOM 557 C C . SER A 1 68 ? 15.681 -7.648 -14.891 1.00 55.38 68 SER A C 1
ATOM 559 O O . SER A 1 68 ? 16.727 -7.095 -15.219 1.00 55.38 68 SER A O 1
ATOM 561 N N . GLY A 1 69 ? 15.374 -7.921 -13.614 1.00 69.25 69 GLY A N 1
ATOM 562 C CA . GLY A 1 69 ? 16.323 -7.811 -12.492 1.00 69.25 69 GLY A CA 1
ATOM 563 C C . GLY A 1 69 ? 16.096 -6.679 -11.481 1.00 69.25 69 GLY A C 1
ATOM 564 O O . GLY A 1 69 ? 16.815 -6.619 -10.488 1.00 69.25 69 GLY A O 1
ATOM 565 N N . SER A 1 70 ? 15.115 -5.793 -11.669 1.00 75.44 70 SER A N 1
ATOM 566 C CA . SER A 1 70 ? 14.834 -4.764 -10.653 1.00 75.44 70 SER A CA 1
ATOM 567 C C . SER A 1 70 ? 14.139 -5.347 -9.422 1.00 75.44 70 SER A C 1
ATOM 569 O O . SER A 1 70 ? 13.188 -6.122 -9.517 1.00 75.44 70 SER A O 1
ATOM 571 N N . SER A 1 71 ? 14.579 -4.891 -8.254 1.00 82.69 71 SER A N 1
ATOM 572 C CA . SER A 1 71 ? 13.950 -5.151 -6.959 1.00 82.69 71 SER A CA 1
ATOM 573 C C . SER A 1 71 ? 12.825 -4.170 -6.622 1.00 82.69 71 SER A C 1
ATOM 575 O O . SER A 1 71 ? 12.144 -4.366 -5.620 1.00 82.69 71 SER A O 1
ATOM 577 N N . HIS A 1 72 ? 12.633 -3.118 -7.420 1.00 88.88 72 HIS A N 1
ATOM 578 C CA . HIS A 1 72 ? 11.635 -2.076 -7.191 1.00 88.88 72 HIS A CA 1
ATOM 579 C C . HIS A 1 72 ? 10.476 -2.217 -8.172 1.00 88.88 72 HIS A C 1
ATOM 581 O O . HIS A 1 72 ? 10.691 -2.297 -9.384 1.00 88.88 72 HIS A O 1
ATOM 587 N N . TYR A 1 73 ? 9.262 -2.213 -7.631 1.00 90.06 73 TYR A N 1
ATOM 588 C CA . TYR A 1 73 ? 8.014 -2.278 -8.379 1.00 90.06 73 TYR A CA 1
ATOM 589 C C . TYR A 1 73 ? 7.361 -0.908 -8.383 1.00 90.06 73 TYR A C 1
ATOM 591 O O . TYR A 1 73 ? 7.253 -0.275 -7.334 1.00 90.06 73 TYR A O 1
ATOM 599 N N . THR A 1 74 ? 6.919 -0.459 -9.553 1.00 90.50 74 THR A N 1
ATOM 600 C CA . THR A 1 74 ? 6.209 0.812 -9.694 1.00 90.50 74 THR A CA 1
ATOM 601 C C . THR A 1 74 ? 4.732 0.540 -9.928 1.00 90.50 74 THR A C 1
ATOM 603 O O . THR A 1 74 ? 4.368 -0.195 -10.838 1.00 90.50 74 THR A O 1
ATOM 606 N N . PHE A 1 75 ? 3.892 1.166 -9.124 1.00 91.44 75 PHE A N 1
ATOM 607 C CA . PHE A 1 75 ? 2.444 1.147 -9.192 1.00 91.44 75 PHE A CA 1
ATOM 608 C C . PHE A 1 75 ? 1.971 2.441 -9.848 1.00 91.44 75 PHE A C 1
ATOM 610 O O . PHE A 1 75 ? 2.416 3.523 -9.457 1.00 91.44 75 PHE A O 1
ATOM 617 N N . ARG A 1 76 ? 1.100 2.349 -10.854 1.00 90.12 76 ARG A N 1
ATOM 618 C CA . ARG A 1 76 ? 0.579 3.505 -11.599 1.00 90.12 76 ARG A CA 1
ATOM 619 C C . ARG A 1 76 ? -0.943 3.492 -11.590 1.00 90.12 76 ARG A C 1
ATOM 621 O O . ARG A 1 76 ? -1.531 2.440 -11.791 1.00 90.12 76 ARG A O 1
ATOM 628 N N . LYS A 1 77 ? -1.557 4.654 -11.398 1.00 87.12 77 LYS A N 1
ATOM 629 C CA . LYS A 1 77 ? -3.000 4.877 -11.534 1.00 87.12 77 LYS A CA 1
ATOM 630 C C . LYS A 1 77 ? -3.202 6.107 -12.416 1.00 87.12 77 LYS A C 1
ATOM 632 O O . LYS A 1 77 ? -2.379 7.027 -12.387 1.00 87.12 77 LYS A O 1
ATOM 637 N N . ASN A 1 78 ? -4.252 6.108 -13.234 1.00 78.25 78 ASN A N 1
ATOM 638 C CA . ASN A 1 78 ? -4.579 7.263 -14.068 1.00 78.25 78 ASN A CA 1
ATOM 639 C C . ASN A 1 78 ? -4.839 8.481 -13.173 1.00 78.25 78 ASN A C 1
ATOM 641 O O . ASN A 1 78 ? -5.516 8.363 -12.159 1.00 78.25 78 ASN A O 1
ATOM 645 N N . HIS A 1 79 ? -4.278 9.633 -13.544 1.00 80.94 79 HIS A N 1
ATOM 646 C CA . HIS A 1 79 ? -4.390 10.890 -12.790 1.00 80.94 79 HIS A CA 1
ATOM 647 C C . HIS A 1 79 ? -3.776 10.892 -11.377 1.00 80.94 79 HIS A C 1
ATOM 649 O O . HIS A 1 79 ? -3.932 11.874 -10.662 1.00 80.94 79 HIS A O 1
ATOM 655 N N . ALA A 1 80 ? -3.002 9.866 -10.999 1.00 82.94 80 ALA A N 1
ATOM 656 C CA . ALA A 1 80 ? -2.308 9.810 -9.714 1.00 82.94 80 ALA A CA 1
ATOM 657 C C . ALA A 1 80 ? -0.788 9.652 -9.876 1.00 82.94 80 ALA A C 1
ATOM 659 O O . ALA A 1 80 ? -0.275 9.159 -10.887 1.00 82.94 80 ALA A O 1
ATOM 660 N N . ASN A 1 81 ? -0.044 10.051 -8.842 1.00 85.44 81 ASN A N 1
ATOM 661 C CA . ASN A 1 81 ? 1.410 9.920 -8.832 1.00 85.44 81 ASN A CA 1
ATOM 662 C C . ASN A 1 81 ? 1.838 8.441 -8.761 1.00 85.44 81 ASN A C 1
ATOM 664 O O . ASN A 1 81 ? 1.273 7.675 -7.975 1.00 85.44 81 ASN A O 1
ATOM 668 N N . PRO A 1 82 ? 2.860 8.022 -9.533 1.00 88.88 82 PRO A N 1
ATOM 669 C CA . PRO A 1 82 ? 3.367 6.659 -9.482 1.00 88.88 82 PRO A CA 1
ATOM 670 C C . PRO A 1 82 ? 4.080 6.380 -8.153 1.00 88.88 82 PRO A C 1
ATOM 672 O O . PRO A 1 82 ? 4.920 7.162 -7.706 1.00 88.88 82 PRO A O 1
ATOM 675 N N . ILE A 1 83 ? 3.806 5.224 -7.554 1.00 90.81 83 ILE A N 1
ATOM 676 C CA . ILE A 1 83 ? 4.384 4.803 -6.270 1.00 90.81 83 ILE A CA 1
ATOM 677 C C . ILE A 1 83 ? 5.382 3.683 -6.525 1.00 90.81 83 ILE A C 1
ATOM 679 O O . ILE A 1 83 ? 5.042 2.683 -7.145 1.00 90.81 83 ILE A O 1
ATOM 683 N N . THR A 1 84 ? 6.620 3.821 -6.052 1.00 91.88 84 THR A N 1
ATOM 684 C CA . THR A 1 84 ? 7.645 2.780 -6.221 1.00 91.88 84 THR A CA 1
ATOM 685 C C . THR A 1 84 ? 7.974 2.132 -4.885 1.00 91.88 84 THR A C 1
ATOM 687 O O . THR A 1 84 ? 8.434 2.813 -3.973 1.00 91.88 84 THR A O 1
ATOM 690 N N . ILE A 1 85 ? 7.763 0.820 -4.781 1.00 90.94 85 ILE A N 1
ATOM 691 C CA . ILE A 1 85 ? 7.970 0.034 -3.560 1.00 90.94 85 ILE A CA 1
ATOM 692 C C . ILE A 1 85 ? 9.023 -1.052 -3.831 1.00 90.94 85 ILE A C 1
ATOM 694 O O . ILE A 1 85 ? 8.899 -1.798 -4.808 1.00 90.94 85 ILE A O 1
ATOM 698 N N . PRO A 1 86 ? 10.072 -1.169 -2.998 1.00 90.31 86 PRO A N 1
ATOM 699 C CA . PRO A 1 86 ? 11.008 -2.283 -3.075 1.00 90.31 86 PRO A CA 1
ATOM 700 C C . PRO A 1 86 ? 10.327 -3.590 -2.649 1.00 90.31 86 PRO A C 1
ATOM 702 O O . PRO A 1 86 ? 9.554 -3.615 -1.702 1.00 90.31 86 PRO A O 1
ATOM 705 N N . LYS A 1 87 ? 10.656 -4.699 -3.309 1.00 88.12 87 LYS A N 1
ATOM 706 C CA . LYS A 1 87 ? 10.182 -6.046 -2.953 1.00 88.12 87 LYS A CA 1
ATOM 707 C C . LYS A 1 87 ? 10.941 -6.659 -1.775 1.00 88.12 87 LYS A C 1
ATOM 709 O O . LYS A 1 87 ? 10.440 -7.573 -1.133 1.00 88.12 87 LYS A O 1
ATOM 714 N N . HIS A 1 88 ? 12.167 -6.207 -1.519 1.00 87.50 88 HIS A N 1
ATOM 715 C CA . HIS A 1 88 ? 13.007 -6.783 -0.472 1.00 87.50 88 HIS A CA 1
ATOM 716 C C . HIS A 1 88 ? 12.468 -6.433 0.921 1.00 87.50 88 HIS A C 1
ATOM 718 O O . HIS A 1 88 ? 12.329 -5.258 1.257 1.00 87.50 88 HIS A O 1
ATOM 724 N N . GLU A 1 89 ? 12.226 -7.453 1.742 1.00 84.25 89 GLU A N 1
ATOM 725 C CA . GLU A 1 89 ? 11.805 -7.301 3.136 1.00 84.25 89 GLU A CA 1
ATOM 726 C C . GLU A 1 89 ? 13.024 -7.091 4.061 1.00 84.25 89 GLU A C 1
ATOM 728 O O . GLU A 1 89 ? 14.072 -7.695 3.832 1.00 84.25 89 GLU A O 1
ATOM 733 N N . PRO A 1 90 ? 12.939 -6.255 5.112 1.00 87.19 90 PRO A N 1
ATOM 734 C CA . PRO A 1 90 ? 11.752 -5.553 5.601 1.00 87.19 90 PRO A CA 1
ATOM 735 C C . PRO A 1 90 ? 11.429 -4.282 4.802 1.00 87.19 90 PRO A C 1
ATOM 737 O O . PRO A 1 90 ? 12.318 -3.511 4.428 1.00 87.19 90 PRO A O 1
ATOM 740 N N . ILE A 1 91 ? 10.135 -4.034 4.584 1.00 90.00 91 ILE A N 1
ATOM 741 C CA . ILE A 1 91 ? 9.673 -2.816 3.917 1.00 90.00 91 ILE A CA 1
ATOM 742 C C . ILE A 1 91 ? 9.850 -1.625 4.857 1.00 90.00 91 ILE A C 1
ATOM 744 O O . ILE A 1 91 ? 9.400 -1.627 6.002 1.00 90.00 91 ILE A O 1
ATOM 748 N N . LYS A 1 92 ? 10.510 -0.569 4.373 1.00 89.44 92 LYS A N 1
ATOM 749 C CA . LYS A 1 92 ? 10.693 0.650 5.168 1.00 89.44 92 LYS A CA 1
ATOM 750 C C . LYS A 1 92 ? 9.346 1.329 5.416 1.00 89.44 92 LYS A C 1
ATOM 752 O O . LYS A 1 92 ? 8.544 1.475 4.497 1.00 89.44 92 LYS A O 1
ATOM 757 N N . LYS A 1 93 ? 9.170 1.859 6.630 1.00 90.56 93 LYS A N 1
ATOM 758 C CA . LYS A 1 93 ? 7.973 2.602 7.064 1.00 90.56 93 LYS A CA 1
ATOM 759 C C . LYS A 1 93 ? 7.552 3.707 6.089 1.00 90.56 93 LYS A C 1
ATOM 761 O O . LYS A 1 93 ? 6.364 3.884 5.870 1.00 90.56 93 LYS A O 1
ATOM 766 N N . ILE A 1 94 ? 8.513 4.386 5.459 1.00 90.44 94 ILE A N 1
ATOM 767 C CA . ILE A 1 94 ? 8.232 5.439 4.473 1.00 90.44 94 ILE A CA 1
ATOM 768 C C . ILE A 1 94 ? 7.344 4.948 3.318 1.00 90.44 94 ILE A C 1
ATOM 770 O O . ILE A 1 94 ? 6.469 5.673 2.868 1.00 90.44 94 ILE A O 1
ATOM 774 N N . TYR A 1 95 ? 7.496 3.695 2.875 1.00 91.19 95 TYR A N 1
ATOM 775 C CA . TYR A 1 95 ? 6.645 3.138 1.819 1.00 91.19 95 TYR A CA 1
ATOM 776 C C . TYR A 1 95 ? 5.238 2.812 2.327 1.00 91.19 95 TYR A C 1
ATOM 778 O O . TYR A 1 95 ? 4.276 2.934 1.577 1.00 91.19 95 TYR A O 1
ATOM 786 N N . VAL A 1 96 ? 5.102 2.446 3.604 1.00 90.75 96 VAL A N 1
ATOM 787 C CA . VAL A 1 96 ? 3.793 2.272 4.254 1.00 90.75 96 VAL A CA 1
ATOM 788 C C . VAL A 1 96 ? 3.086 3.624 4.387 1.00 90.75 96 VAL A C 1
ATOM 790 O O . VAL A 1 96 ? 1.891 3.706 4.131 1.00 90.75 96 VAL A O 1
ATOM 793 N N . GLU A 1 97 ? 3.825 4.688 4.715 1.00 91.19 97 GLU A N 1
ATOM 794 C CA . GLU A 1 97 ? 3.309 6.064 4.764 1.00 91.19 97 GLU A CA 1
ATOM 795 C C . GLU A 1 97 ? 2.806 6.529 3.391 1.00 91.19 97 GLU A C 1
ATOM 797 O O . GLU A 1 97 ? 1.705 7.059 3.306 1.00 91.19 97 GLU A O 1
ATOM 802 N N . MET A 1 98 ? 3.537 6.241 2.307 1.00 91.69 98 MET A N 1
ATOM 803 C CA . MET A 1 98 ? 3.077 6.554 0.946 1.00 91.69 98 MET A CA 1
ATOM 804 C C . MET A 1 98 ? 1.749 5.868 0.598 1.00 91.69 98 MET A C 1
ATOM 806 O O . MET A 1 98 ? 0.867 6.499 0.026 1.00 91.69 98 MET A O 1
ATOM 810 N N . VAL A 1 99 ? 1.593 4.585 0.945 1.00 89.94 99 VAL A N 1
ATOM 811 C CA . VAL A 1 99 ? 0.341 3.844 0.700 1.00 89.94 99 VAL A CA 1
ATOM 812 C C . VAL A 1 99 ? -0.785 4.364 1.592 1.00 89.94 99 VAL A C 1
ATOM 814 O O . VAL A 1 99 ? -1.921 4.465 1.143 1.00 89.94 99 VAL A O 1
ATOM 817 N N . LYS A 1 100 ? -0.481 4.745 2.836 1.00 89.75 100 LYS A N 1
ATOM 818 C CA . LYS A 1 100 ? -1.452 5.375 3.733 1.00 89.75 100 LYS A CA 1
ATOM 819 C C . LYS A 1 100 ? -2.000 6.681 3.148 1.00 89.75 100 LYS A C 1
A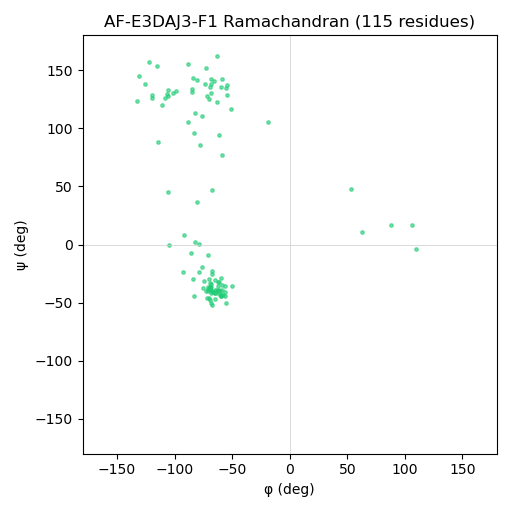TOM 821 O O . LYS A 1 100 ? -3.207 6.873 3.177 1.00 89.75 100 LYS A O 1
ATOM 826 N N . SER A 1 101 ? -1.149 7.534 2.578 1.00 87.31 101 SER A N 1
ATOM 827 C CA . SER A 1 101 ? -1.602 8.786 1.959 1.00 87.31 101 SER A CA 1
ATOM 828 C C . SER A 1 101 ? -2.566 8.562 0.791 1.00 87.31 101 SER A C 1
ATOM 830 O O . SER A 1 101 ? -3.464 9.370 0.604 1.00 87.31 101 SER A O 1
ATOM 832 N N . VAL A 1 102 ? -2.427 7.464 0.038 1.00 85.94 102 VAL A N 1
ATOM 833 C CA . VAL A 1 102 ? -3.404 7.088 -1.004 1.00 85.94 102 VAL A CA 1
ATOM 834 C C . VAL A 1 102 ? -4.758 6.754 -0.389 1.00 85.94 102 VAL A C 1
ATOM 836 O O . VAL A 1 102 ? -5.780 7.236 -0.859 1.00 85.94 102 VAL A O 1
ATOM 839 N N . VAL A 1 103 ? -4.755 5.941 0.672 1.00 83.06 103 VAL A N 1
ATOM 840 C CA . VAL A 1 103 ? -5.976 5.547 1.387 1.00 83.06 103 VAL A CA 1
ATOM 841 C C . VAL A 1 103 ? -6.705 6.777 1.936 1.00 83.06 103 VAL A C 1
ATOM 843 O O . VAL A 1 103 ? -7.915 6.880 1.785 1.00 83.06 103 VAL A O 1
ATOM 846 N N . GLU A 1 104 ? -5.970 7.712 2.542 1.00 79.50 104 GLU A N 1
ATOM 847 C CA . GLU A 1 104 ? -6.543 8.929 3.129 1.00 79.50 104 GLU A CA 1
ATOM 848 C C . GLU A 1 104 ? -7.038 9.929 2.069 1.00 79.50 104 GLU A C 1
ATOM 850 O O . GLU A 1 104 ? -8.107 10.503 2.252 1.00 79.50 104 GLU A O 1
ATOM 855 N N . ALA A 1 105 ? -6.316 10.110 0.956 1.00 77.06 105 ALA A N 1
ATOM 856 C CA . ALA A 1 105 ? -6.708 11.047 -0.103 1.00 77.06 105 ALA A CA 1
ATOM 857 C C . ALA A 1 105 ? -8.001 10.628 -0.823 1.00 77.06 105 ALA A C 1
ATOM 859 O O . ALA A 1 105 ? -8.868 11.459 -1.076 1.00 77.06 105 ALA A O 1
ATOM 860 N N . GLU A 1 106 ? -8.173 9.336 -1.105 1.00 71.25 106 GLU A N 1
ATOM 861 C CA . GLU A 1 106 ? -9.387 8.827 -1.762 1.00 71.25 106 GLU A CA 1
ATOM 862 C C . GLU A 1 106 ? -10.614 8.942 -0.842 1.00 71.25 106 GLU A C 1
ATOM 864 O O . GLU A 1 106 ? -11.718 9.242 -1.293 1.00 71.25 106 GLU A O 1
ATOM 869 N N . ASP A 1 107 ? -10.422 8.772 0.471 1.00 64.19 107 ASP A N 1
ATOM 870 C CA . ASP A 1 107 ? -11.477 8.995 1.466 1.00 64.19 107 ASP A CA 1
ATOM 871 C C . ASP A 1 107 ? -11.881 10.482 1.580 1.00 64.19 107 ASP A C 1
ATOM 873 O O . ASP A 1 107 ? -12.981 10.783 2.057 1.00 64.19 107 ASP A O 1
ATOM 877 N N . GLU A 1 108 ? -11.010 11.420 1.195 1.00 60.75 108 GLU A N 1
ATOM 878 C CA . GLU A 1 108 ? -11.299 12.860 1.144 1.00 60.75 108 GLU A CA 1
ATOM 879 C C . GLU A 1 108 ? -12.010 13.258 -0.155 1.00 60.75 108 GLU A 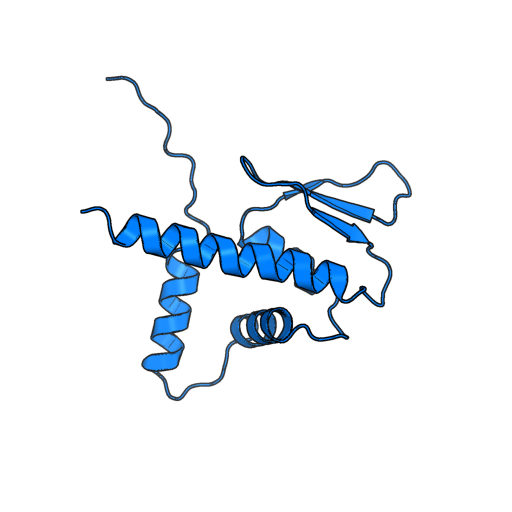C 1
ATOM 881 O O . GLU A 1 108 ? -13.034 13.940 -0.081 1.00 60.75 108 GLU A O 1
ATOM 886 N N . GLU A 1 109 ? -11.566 12.753 -1.313 1.00 61.56 109 GLU A N 1
ATOM 887 C CA . GLU A 1 109 ? -12.242 12.972 -2.605 1.00 61.56 109 GLU A CA 1
ATOM 888 C C . GLU A 1 109 ? -13.713 12.513 -2.558 1.00 61.56 109 GLU A C 1
ATOM 890 O O . GLU A 1 109 ? -14.616 13.234 -2.987 1.00 61.56 109 GLU A O 1
ATOM 895 N N . ILE A 1 110 ? -13.992 11.372 -1.914 1.00 57.91 110 ILE A N 1
ATOM 896 C CA . ILE A 1 110 ? -15.361 10.861 -1.727 1.00 57.91 110 ILE A CA 1
ATOM 897 C C . ILE A 1 110 ? -16.217 11.788 -0.841 1.00 57.91 110 ILE A C 1
ATOM 899 O O . ILE A 1 110 ? -17.440 11.84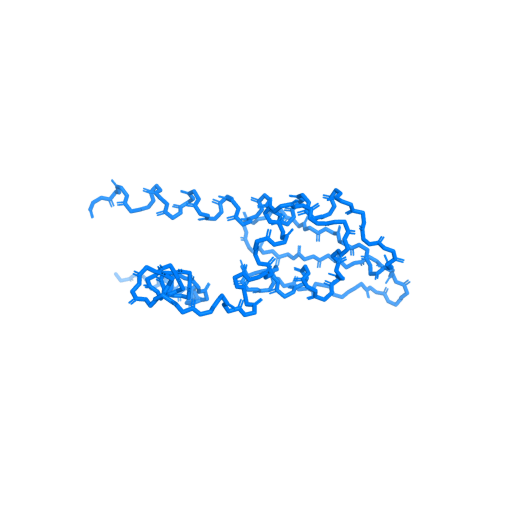7 -1.002 1.00 57.91 110 ILE A O 1
ATOM 903 N N . LYS A 1 111 ? -15.631 12.509 0.123 1.00 53.78 111 LYS A N 1
ATOM 904 C CA . LYS A 1 111 ? -16.394 13.416 1.003 1.00 53.78 111 LYS A CA 1
ATOM 905 C C . LYS A 1 111 ? -16.799 14.698 0.288 1.00 53.78 111 LYS A C 1
ATOM 907 O O . LYS A 1 111 ? -17.908 15.173 0.524 1.00 53.78 111 LYS A O 1
ATOM 912 N N . GLU A 1 112 ? -15.934 15.230 -0.569 1.00 55.09 112 GLU A N 1
ATOM 913 C CA . GLU A 1 112 ? -16.236 16.428 -1.356 1.00 55.09 112 GLU A CA 1
ATOM 914 C C . GLU A 1 112 ? -17.299 16.142 -2.425 1.00 55.09 112 GLU A C 1
ATOM 916 O O . GLU A 1 112 ? -18.218 16.941 -2.603 1.00 55.09 112 GLU A O 1
ATOM 921 N N . GLU A 1 113 ? -17.260 14.968 -3.061 1.00 52.84 113 GLU A N 1
ATOM 922 C CA . GLU A 1 113 ? -18.241 14.584 -4.084 1.00 52.84 113 GLU A CA 1
ATOM 923 C C . GLU A 1 113 ? -19.647 14.344 -3.494 1.00 52.84 113 GLU A C 1
ATOM 925 O O . GLU A 1 113 ? -20.653 14.710 -4.097 1.00 52.84 113 GLU A O 1
ATOM 930 N N . ASN A 1 114 ? -19.738 13.846 -2.253 1.00 53.19 114 ASN A N 1
ATOM 931 C CA . ASN A 1 114 ? -21.011 13.672 -1.534 1.00 53.19 114 ASN A CA 1
ATOM 932 C C . ASN A 1 114 ? -21.580 14.968 -0.915 1.00 53.19 114 ASN A C 1
ATOM 934 O O . ASN A 1 114 ? -22.624 14.924 -0.260 1.00 53.19 114 ASN A O 1
ATOM 938 N N . GLN A 1 115 ? -20.912 16.114 -1.084 1.00 45.19 115 GLN A N 1
ATOM 939 C CA . GLN A 1 115 ? -21.420 17.429 -0.668 1.00 45.19 115 GLN A CA 1
ATOM 940 C C . GLN A 1 115 ? -21.920 18.292 -1.832 1.00 45.19 115 GLN A C 1
ATOM 942 O O . GLN A 1 115 ? -22.391 19.408 -1.598 1.00 45.19 115 GLN A O 1
ATOM 947 N N . ILE A 1 116 ? -21.850 17.800 -3.070 1.00 51.03 116 ILE A N 1
ATOM 948 C CA . ILE A 1 116 ? -22.238 18.567 -4.252 1.00 51.03 116 ILE A CA 1
ATOM 949 C C . ILE A 1 116 ? -23.465 17.902 -4.906 1.00 51.03 116 ILE A C 1
ATOM 951 O O . ILE A 1 116 ? -23.344 17.099 -5.826 1.00 51.03 116 ILE A O 1
ATOM 955 N N . TRP A 1 117 ? -24.629 18.350 -4.405 1.00 48.91 117 TRP A N 1
ATOM 956 C CA . TRP A 1 117 ? -26.047 18.107 -4.765 1.00 48.91 117 TRP A CA 1
ATOM 957 C C . TRP A 1 117 ? -26.752 16.889 -4.157 1.00 48.91 117 TRP A C 1
ATOM 959 O O . TRP A 1 117 ? -26.770 15.805 -4.778 1.00 48.91 117 TRP A O 1
#

Organism: Gardnerella vaginalis (strain ATCC 14019 / 317) (NCBI:txid525284)

InterPro domains:
  IPR038570 HicA superfamily [G3DSA:3.30.920.30] (42-104)